Protein AF-A0A949HTR4-F1 (afdb_monomer_lite)

Secondary structure (DSSP, 8-state):
--------------------------PPPEEEETTEEEEEEEETTEEEEEEEE--TT-SS----HHHHHHTTPPEEEEEEEE-SS-EEEEEEES----BBTTB-

Sequence (104 aa):
MSRPLSVVVVFFAALFRLQAAPGVPAGFAFQYREGLLWIKVSTPQSARPLNFLLDSGAEVSVIALATAERLGLALHEPVSVKSVESSMTGFRTQGLRATANGVA

Foldseek 3Di:
DDDDDDDPPPPPPDPPPPPDDPPDPDDFDWDDDPNWTWAWKDFPLDPGTDIATPDPPDPDDDDDPVVCVSSVWDFADWDWDDDPPDIDTDTDTPDTDIDGVNHD

Radius of gyration: 27.56 Å; chains: 1; bounding box: 54×88×49 Å

Structure (mmCIF, N/CA/C/O backbone):
data_AF-A0A949HTR4-F1
#
_entry.id   AF-A0A949HTR4-F1
#
loop_
_atom_site.group_PDB
_atom_site.id
_atom_site.type_symbol
_atom_site.label_atom_id
_atom_site.label_alt_id
_atom_site.label_comp_id
_atom_site.label_asym_id
_atom_site.label_entity_id
_atom_site.label_seq_id
_atom_site.pdbx_PDB_ins_code
_atom_site.Cartn_x
_atom_site.Cartn_y
_atom_site.Cartn_z
_atom_site.occupancy
_atom_site.B_iso_or_equiv
_atom_site.auth_seq_id
_atom_site.auth_comp_id
_atom_site.auth_asym_id
_atom_site.auth_atom_id
_atom_site.pdbx_PDB_model_num
ATOM 1 N N . MET A 1 1 ? 38.564 -67.851 -34.403 1.00 49.94 1 MET A N 1
ATOM 2 C CA . MET A 1 1 ? 38.334 -67.855 -32.944 1.00 49.94 1 MET A CA 1
ATOM 3 C C . MET A 1 1 ? 39.478 -67.088 -32.305 1.00 49.94 1 MET A C 1
ATOM 5 O O . MET A 1 1 ? 40.574 -67.614 -32.214 1.00 49.94 1 MET A O 1
ATOM 9 N N . SER A 1 2 ? 39.251 -65.819 -31.975 1.00 40.50 2 SER A N 1
ATOM 10 C CA . SER A 1 2 ? 40.251 -64.934 -31.367 1.00 40.50 2 SER A CA 1
ATOM 11 C C . SER A 1 2 ? 39.510 -63.775 -30.699 1.00 40.50 2 SER A C 1
ATOM 13 O O . SER A 1 2 ? 38.901 -62.950 -31.374 1.00 40.50 2 SER A O 1
ATOM 15 N N . ARG A 1 3 ? 39.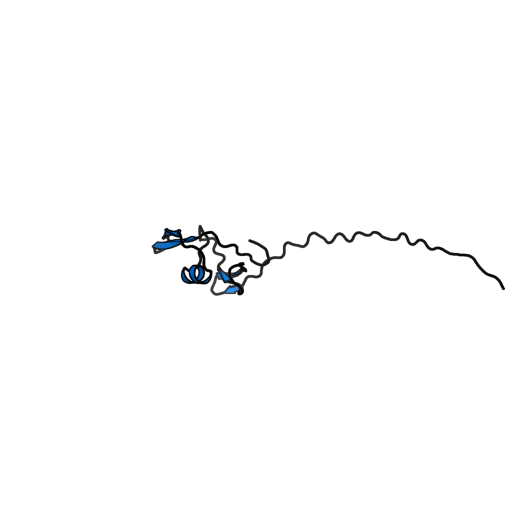493 -63.761 -29.362 1.00 52.59 3 ARG A N 1
ATOM 16 C CA . ARG A 1 3 ? 38.982 -62.642 -28.555 1.00 52.59 3 ARG A CA 1
ATOM 17 C C . ARG A 1 3 ? 40.117 -61.631 -28.363 1.00 52.59 3 ARG A C 1
ATOM 19 O O . ARG A 1 3 ? 41.204 -62.059 -27.984 1.00 52.59 3 ARG A O 1
ATOM 26 N N . PRO A 1 4 ? 39.857 -60.327 -28.495 1.00 50.00 4 PRO A N 1
ATOM 27 C CA . PRO A 1 4 ? 40.550 -59.311 -27.712 1.00 50.00 4 PRO A CA 1
ATOM 28 C C . PRO A 1 4 ? 39.537 -58.700 -26.728 1.00 50.00 4 PRO A C 1
ATOM 30 O O . PRO A 1 4 ? 38.450 -58.283 -27.109 1.00 50.00 4 PRO A O 1
ATOM 33 N N . LEU A 1 5 ? 39.706 -58.953 -25.433 1.00 47.88 5 LEU A N 1
ATOM 34 C CA . LEU A 1 5 ? 40.432 -58.098 -24.489 1.00 47.88 5 LEU A CA 1
ATOM 35 C C . LEU A 1 5 ? 39.664 -56.798 -24.197 1.00 47.88 5 LEU A C 1
ATOM 37 O O . LEU A 1 5 ? 39.497 -55.937 -25.054 1.00 47.88 5 LEU A O 1
ATOM 41 N N . SER A 1 6 ? 39.181 -56.715 -22.958 1.00 43.56 6 SER A N 1
ATOM 42 C CA . SER A 1 6 ? 38.447 -55.606 -22.360 1.00 43.56 6 SER A CA 1
ATOM 43 C C . SER A 1 6 ? 39.093 -54.245 -22.611 1.00 43.56 6 SER A C 1
ATOM 45 O O . SER A 1 6 ? 40.277 -54.063 -22.344 1.00 43.56 6 SER A 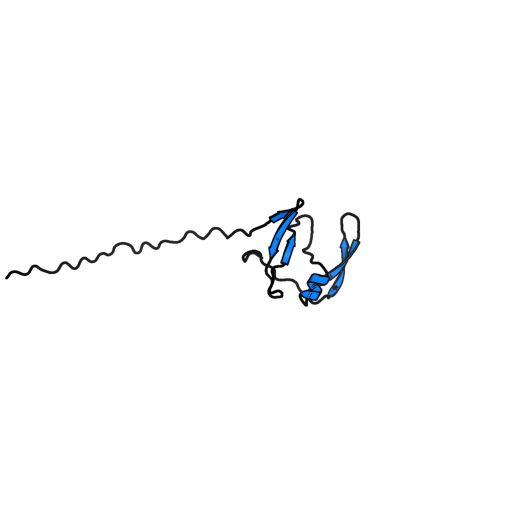O 1
ATOM 47 N N . VAL A 1 7 ? 38.274 -53.258 -22.971 1.00 46.97 7 VAL A N 1
ATOM 48 C CA . VAL A 1 7 ? 38.595 -51.845 -22.756 1.00 46.97 7 VAL A CA 1
ATOM 49 C C . VAL A 1 7 ? 37.516 -51.288 -21.837 1.00 46.97 7 VAL A C 1
ATOM 51 O O . VAL A 1 7 ? 36.423 -50.935 -22.271 1.00 46.97 7 VAL A O 1
ATOM 54 N N . VAL A 1 8 ? 37.802 -51.260 -20.536 1.00 52.28 8 VAL A N 1
ATOM 55 C CA . VAL A 1 8 ? 37.017 -50.464 -19.589 1.00 52.28 8 VAL A CA 1
ATOM 56 C C . VAL A 1 8 ? 37.465 -49.020 -19.792 1.00 52.28 8 VAL A C 1
ATOM 58 O O . VAL A 1 8 ? 38.468 -48.586 -19.231 1.00 52.28 8 VAL A O 1
ATOM 61 N N . VAL A 1 9 ? 36.760 -48.285 -20.651 1.00 53.38 9 VAL A N 1
ATOM 62 C CA . VAL A 1 9 ? 36.938 -46.834 -20.764 1.00 53.38 9 VAL A CA 1
ATOM 63 C C . VAL A 1 9 ? 36.281 -46.209 -19.538 1.00 53.38 9 VAL A C 1
ATOM 65 O O . VAL A 1 9 ? 35.074 -45.980 -19.505 1.00 53.38 9 VAL A O 1
ATOM 68 N N . VAL A 1 10 ? 37.073 -45.962 -18.496 1.00 58.53 10 VAL A N 1
ATOM 69 C CA . VAL A 1 10 ? 36.655 -45.124 -17.371 1.00 58.53 10 VAL A CA 1
ATOM 70 C C . VAL A 1 10 ? 36.682 -43.675 -17.852 1.00 58.53 10 VAL A C 1
ATOM 72 O O . VAL A 1 10 ? 37.709 -43.001 -17.810 1.00 58.53 10 VAL A O 1
ATOM 75 N N . PHE A 1 11 ? 35.546 -43.196 -18.351 1.00 49.72 11 PHE A N 1
ATOM 76 C CA . PHE A 1 11 ? 35.375 -41.798 -18.732 1.00 49.72 11 PHE A CA 1
ATOM 77 C C . PHE A 1 11 ? 35.070 -40.974 -17.469 1.00 49.72 11 PHE A C 1
ATOM 79 O O . PHE A 1 11 ? 33.926 -40.645 -17.177 1.00 49.72 11 PHE A O 1
ATOM 86 N N . PHE A 1 12 ? 36.108 -40.649 -16.690 1.00 56.22 12 PHE A N 1
ATOM 87 C CA . PHE A 1 12 ? 36.057 -39.677 -15.582 1.00 56.22 12 PHE A CA 1
ATOM 88 C C . PHE A 1 12 ? 35.995 -38.231 -16.120 1.00 56.22 12 PHE A C 1
ATOM 90 O O . PHE A 1 12 ? 36.696 -37.334 -15.655 1.00 56.22 12 PHE A O 1
ATOM 97 N N . ALA A 1 13 ? 35.184 -37.987 -17.149 1.00 53.62 13 ALA A N 1
ATOM 98 C CA . ALA A 1 13 ? 35.008 -36.650 -17.682 1.00 53.62 13 ALA A CA 1
ATOM 99 C C . ALA A 1 13 ? 33.871 -35.960 -16.931 1.00 53.62 13 ALA A C 1
ATOM 101 O O . ALA A 1 13 ? 32.702 -36.309 -17.070 1.00 53.62 13 ALA A O 1
ATOM 102 N N . ALA A 1 14 ? 34.254 -34.923 -16.194 1.00 52.25 14 ALA A N 1
ATOM 103 C CA . ALA A 1 14 ? 33.405 -33.782 -15.912 1.00 52.25 14 ALA A CA 1
ATOM 104 C C . ALA A 1 14 ? 32.223 -34.010 -14.958 1.00 52.25 14 ALA A C 1
ATOM 106 O O . ALA A 1 14 ? 31.055 -33.842 -15.301 1.00 52.25 14 ALA A O 1
ATOM 107 N N . LEU A 1 15 ? 32.562 -34.094 -13.672 1.00 55.16 15 LEU A N 1
ATOM 108 C CA . LEU A 1 15 ? 31.848 -33.350 -12.627 1.00 55.16 15 LEU A CA 1
ATOM 109 C C . LEU A 1 15 ? 31.969 -31.823 -12.865 1.00 55.16 15 LEU A C 1
ATOM 111 O O . LEU A 1 15 ? 32.344 -31.075 -11.962 1.00 55.16 15 LEU A O 1
ATOM 115 N N . PHE A 1 16 ? 31.668 -31.333 -14.076 1.00 57.56 16 PHE A N 1
ATOM 116 C CA . PHE A 1 16 ? 31.414 -29.914 -14.294 1.00 57.56 16 PHE A CA 1
ATOM 117 C C . PHE A 1 16 ? 30.098 -29.614 -13.586 1.00 57.56 16 PHE A C 1
ATOM 119 O O . PHE A 1 16 ? 29.008 -29.750 -14.138 1.00 57.56 16 PHE A O 1
ATOM 126 N N . ARG A 1 17 ? 30.214 -29.243 -12.310 1.00 59.62 17 ARG A N 1
ATOM 127 C CA . ARG A 1 17 ? 29.203 -28.471 -11.601 1.00 59.62 17 ARG A CA 1
ATOM 128 C C . ARG A 1 17 ? 28.958 -27.234 -12.456 1.00 59.62 17 ARG A C 1
ATOM 130 O O . ARG A 1 17 ? 29.705 -26.264 -12.378 1.00 59.62 17 ARG A O 1
ATOM 137 N N . LEU A 1 18 ? 27.926 -27.287 -13.289 1.00 59.38 18 LEU A N 1
ATOM 138 C CA . LEU A 1 18 ? 27.313 -26.105 -13.859 1.00 59.38 18 LEU A CA 1
ATOM 139 C C . LEU A 1 18 ? 26.735 -25.339 -12.662 1.00 59.38 18 LEU A C 1
ATOM 141 O O . LEU A 1 18 ? 25.604 -25.578 -12.245 1.00 59.38 18 LEU A O 1
ATOM 145 N N . GLN A 1 19 ? 27.554 -24.512 -12.007 1.00 63.47 19 GLN A N 1
ATOM 146 C CA . GLN A 1 19 ? 27.031 -23.529 -11.073 1.00 63.47 19 GLN A CA 1
ATOM 147 C C . GLN A 1 19 ? 26.198 -22.578 -11.922 1.00 63.47 19 GLN A C 1
ATOM 149 O O . GLN A 1 19 ? 26.739 -21.762 -12.666 1.00 63.47 19 GLN A O 1
ATOM 154 N N . ALA A 1 20 ? 24.876 -22.736 -11.851 1.00 62.91 20 ALA A N 1
ATOM 155 C CA . ALA A 1 20 ? 23.964 -21.711 -12.314 1.00 62.91 20 ALA A CA 1
ATOM 156 C C . ALA A 1 20 ? 24.407 -20.404 -11.651 1.00 62.91 20 ALA A C 1
ATOM 158 O O . ALA A 1 20 ? 24.552 -20.355 -10.424 1.00 62.91 20 ALA A O 1
ATOM 159 N N . ALA A 1 21 ? 24.685 -19.379 -12.460 1.00 67.06 21 ALA A N 1
ATOM 160 C CA . ALA A 1 21 ? 24.905 -18.041 -11.935 1.00 67.06 21 ALA A CA 1
ATOM 161 C C . ALA A 1 21 ? 23.753 -17.723 -10.965 1.00 67.06 21 ALA A C 1
ATOM 163 O O . ALA A 1 21 ? 22.619 -18.122 -11.264 1.00 67.06 21 ALA A O 1
ATOM 164 N N . PRO A 1 22 ? 24.009 -17.072 -9.812 1.00 64.94 22 PRO A N 1
ATOM 165 C CA . PRO A 1 22 ? 22.926 -16.621 -8.952 1.00 64.94 22 PRO A CA 1
ATOM 166 C C . PRO A 1 22 ? 21.951 -15.860 -9.844 1.00 64.94 22 PRO A C 1
ATOM 168 O O . PRO A 1 22 ? 22.339 -14.894 -10.505 1.00 64.94 22 PRO A O 1
ATOM 171 N N . GLY A 1 23 ? 20.736 -16.401 -9.974 1.00 67.06 23 GLY A N 1
ATOM 172 C CA . GLY A 1 23 ? 19.743 -15.849 -10.879 1.00 67.06 23 GLY A CA 1
ATOM 173 C C . GLY A 1 23 ? 19.591 -14.374 -10.552 1.00 67.06 23 GLY A C 1
ATOM 174 O O . GLY A 1 23 ? 19.489 -14.022 -9.375 1.00 67.06 23 GLY A O 1
ATOM 175 N N . VAL A 1 24 ? 19.635 -13.516 -11.575 1.00 67.69 24 VAL A N 1
ATOM 176 C CA . VAL A 1 24 ? 19.304 -12.096 -11.419 1.00 67.69 24 VAL A CA 1
ATOM 177 C C . VAL A 1 24 ? 18.020 -12.039 -10.588 1.00 67.69 24 VAL A C 1
ATOM 179 O O . VAL A 1 24 ? 17.072 -12.738 -10.966 1.00 67.69 24 VAL A O 1
ATOM 182 N N . PRO A 1 25 ? 17.981 -11.299 -9.458 1.00 66.94 25 PRO A N 1
ATOM 183 C CA . PRO A 1 25 ? 16.767 -11.181 -8.668 1.00 66.94 25 PRO A CA 1
ATOM 184 C C . PRO A 1 25 ? 15.644 -10.813 -9.624 1.00 66.94 25 PRO A C 1
ATOM 186 O O . PRO A 1 25 ? 15.752 -9.819 -10.345 1.00 66.94 25 PRO A O 1
ATOM 189 N N . ALA A 1 26 ? 14.637 -11.679 -9.726 1.00 70.62 26 ALA A N 1
ATOM 190 C CA . ALA A 1 26 ? 13.597 -11.497 -10.716 1.00 70.62 26 ALA A CA 1
ATOM 191 C C . ALA A 1 26 ? 12.926 -10.149 -10.437 1.00 70.62 26 ALA A C 1
ATOM 193 O O . ALA A 1 26 ? 12.311 -9.963 -9.387 1.00 70.62 26 ALA A O 1
ATOM 194 N N . GLY A 1 27 ? 13.077 -9.195 -11.359 1.00 82.50 27 GLY A N 1
ATOM 195 C CA . GLY A 1 27 ? 12.344 -7.938 -11.287 1.00 82.50 27 GLY A CA 1
ATOM 196 C C . GLY A 1 27 ? 10.841 -8.216 -11.227 1.00 82.50 27 GLY A C 1
ATOM 197 O O . GLY A 1 27 ? 10.366 -9.270 -11.661 1.00 82.50 27 GLY A O 1
ATOM 198 N N . PHE A 1 28 ? 10.073 -7.285 -10.678 1.00 88.88 28 PHE A N 1
ATOM 199 C CA . PHE A 1 28 ? 8.619 -7.358 -10.740 1.00 88.88 28 PHE A CA 1
ATOM 200 C C . PHE A 1 28 ? 8.102 -6.529 -11.915 1.00 88.88 28 PHE A C 1
ATOM 202 O O . PHE A 1 28 ? 8.649 -5.481 -12.259 1.00 88.88 28 PHE A O 1
ATOM 209 N N . ALA A 1 29 ? 7.032 -7.010 -12.544 1.00 91.94 29 ALA A N 1
ATOM 210 C CA . ALA A 1 29 ? 6.366 -6.269 -13.601 1.00 91.94 29 ALA A CA 1
ATOM 211 C C . ALA A 1 29 ? 5.603 -5.072 -13.014 1.00 91.94 29 ALA A C 1
ATOM 213 O O . ALA A 1 29 ? 4.919 -5.194 -11.995 1.00 91.94 29 ALA A O 1
ATOM 214 N N . PHE A 1 30 ? 5.671 -3.940 -13.708 1.00 95.06 30 PHE A N 1
ATOM 215 C CA . PHE A 1 30 ? 4.850 -2.766 -13.443 1.00 95.06 30 PHE A CA 1
ATOM 216 C C . PHE A 1 30 ? 4.183 -2.294 -14.734 1.00 95.06 30 PHE A C 1
ATOM 218 O O . PHE A 1 30 ? 4.628 -2.604 -15.839 1.00 95.06 30 PHE A O 1
ATOM 225 N N . GLN A 1 31 ? 3.097 -1.546 -14.591 1.00 97.19 31 GLN A N 1
ATOM 226 C CA . GLN A 1 31 ? 2.399 -0.894 -15.688 1.00 97.19 31 GLN A CA 1
ATOM 227 C C . GLN A 1 31 ? 2.506 0.612 -15.503 1.00 97.19 31 GLN A C 1
ATOM 229 O O . GLN A 1 31 ? 2.162 1.131 -14.444 1.00 97.19 31 GLN A O 1
ATOM 234 N N . TYR A 1 32 ? 2.958 1.312 -16.538 1.00 96.44 32 TYR A N 1
ATOM 235 C CA . TYR A 1 32 ? 2.868 2.764 -16.578 1.00 96.44 32 TYR A CA 1
ATOM 236 C C . TYR A 1 32 ? 1.519 3.166 -17.176 1.00 96.44 32 TYR A C 1
ATOM 238 O O . TYR A 1 32 ? 1.219 2.821 -18.320 1.00 96.44 32 TYR A O 1
ATOM 246 N N . ARG A 1 33 ? 0.689 3.862 -16.398 1.00 95.12 33 ARG A N 1
ATOM 247 C CA . ARG A 1 33 ? -0.641 4.317 -16.819 1.00 95.12 33 ARG A CA 1
ATOM 248 C C . ARG A 1 33 ? -0.948 5.650 -16.161 1.00 95.12 33 ARG A C 1
ATOM 250 O O . ARG A 1 33 ? -0.810 5.766 -14.950 1.00 95.12 33 ARG A O 1
ATOM 257 N N . GLU A 1 34 ? -1.404 6.617 -16.956 1.00 94.00 34 GLU A N 1
ATOM 258 C CA . GLU A 1 34 ? -1.858 7.930 -16.460 1.00 94.00 34 GLU A CA 1
ATOM 259 C C . GLU A 1 34 ? -0.785 8.661 -15.630 1.00 94.00 34 GLU A C 1
ATOM 261 O O . GLU A 1 34 ? -1.085 9.303 -14.633 1.00 94.00 34 GLU A O 1
ATOM 266 N N . GLY A 1 35 ? 0.489 8.543 -16.019 1.00 94.81 35 GLY A N 1
ATOM 267 C CA . GLY A 1 35 ? 1.590 9.178 -15.287 1.00 94.81 35 GLY A CA 1
ATOM 268 C C . GLY A 1 35 ? 2.101 8.389 -14.079 1.00 94.81 35 GLY A C 1
ATOM 269 O O . GLY A 1 35 ? 3.034 8.835 -13.421 1.00 94.81 35 GLY A O 1
ATOM 270 N N . LEU A 1 36 ? 1.524 7.220 -13.799 1.00 96.19 36 LEU A N 1
ATOM 271 C CA . LEU A 1 36 ? 1.707 6.488 -12.552 1.00 96.19 36 LEU A CA 1
ATOM 272 C C . LEU A 1 36 ? 2.258 5.074 -12.776 1.00 96.19 36 LEU A C 1
ATOM 274 O O . LEU A 1 36 ? 1.973 4.433 -13.791 1.00 96.19 36 LEU A O 1
ATOM 278 N N . LEU A 1 37 ? 3.028 4.577 -11.803 1.00 96.62 37 LEU A N 1
ATOM 279 C CA . LEU A 1 37 ? 3.589 3.224 -11.795 1.00 96.62 37 LEU A CA 1
ATOM 280 C C . LEU A 1 37 ? 2.715 2.286 -10.962 1.00 96.62 37 LEU A C 1
ATOM 282 O O . LEU A 1 37 ? 2.687 2.355 -9.736 1.00 96.62 37 LEU A O 1
ATOM 286 N N . TRP A 1 38 ? 2.025 1.375 -11.637 1.00 97.31 38 TRP A N 1
ATOM 287 C CA . TRP A 1 38 ? 1.124 0.410 -11.023 1.00 97.31 38 TRP A CA 1
ATOM 288 C C . TRP A 1 38 ? 1.780 -0.959 -10.925 1.00 97.31 38 TRP A C 1
ATOM 290 O O . TRP A 1 38 ? 2.283 -1.486 -11.918 1.00 97.31 38 TRP A O 1
ATOM 300 N N . ILE A 1 39 ? 1.710 -1.580 -9.753 1.00 96.44 39 ILE A N 1
ATOM 301 C CA . ILE A 1 39 ? 2.190 -2.944 -9.529 1.00 96.44 39 ILE A CA 1
ATOM 302 C C . ILE A 1 39 ? 1.057 -3.848 -9.058 1.00 96.44 39 ILE A C 1
ATOM 304 O O . ILE A 1 39 ? 0.111 -3.422 -8.388 1.00 96.44 39 ILE A O 1
ATOM 308 N N . LYS A 1 40 ? 1.156 -5.127 -9.417 1.00 96.69 40 LYS A N 1
ATOM 309 C CA . LYS A 1 40 ? 0.288 -6.176 -8.883 1.00 96.69 40 LYS A CA 1
ATOM 310 C C . LYS A 1 40 ? 0.960 -6.792 -7.668 1.00 96.69 40 LYS A C 1
ATOM 312 O O . LYS A 1 40 ? 2.049 -7.346 -7.796 1.00 96.69 40 LYS A O 1
ATOM 317 N N . VAL A 1 41 ? 0.288 -6.740 -6.524 1.00 95.94 41 VAL A N 1
ATOM 318 C CA . VAL A 1 41 ? 0.775 -7.368 -5.292 1.00 95.94 41 VAL A CA 1
ATOM 319 C C . VAL A 1 41 ? -0.135 -8.507 -4.863 1.00 95.94 41 VAL A C 1
ATOM 321 O O . VAL A 1 41 ? -1.362 -8.418 -4.946 1.00 95.94 41 VAL A O 1
ATOM 324 N N . SER A 1 42 ? 0.473 -9.592 -4.406 1.00 96.94 42 SER A N 1
ATOM 325 C CA . SER A 1 42 ? -0.223 -10.731 -3.815 1.00 96.94 42 SER A CA 1
ATOM 326 C C . SER A 1 42 ? -0.214 -10.604 -2.302 1.00 96.94 42 SER A C 1
ATOM 328 O O . SER A 1 42 ? 0.770 -10.157 -1.720 1.00 96.94 42 SER A O 1
ATOM 330 N N . THR A 1 43 ? -1.303 -11.011 -1.661 1.00 96.25 43 THR A N 1
ATOM 331 C CA . THR A 1 43 ? -1.427 -11.015 -0.205 1.00 96.25 43 THR A CA 1
ATOM 332 C C . THR A 1 43 ? -2.202 -12.256 0.237 1.00 96.25 43 THR A C 1
ATOM 334 O O . THR A 1 43 ? -3.133 -12.647 -0.470 1.00 96.25 43 THR A O 1
ATOM 337 N N . PRO A 1 44 ? -1.863 -12.894 1.373 1.00 96.00 44 PRO A N 1
ATOM 338 C CA . PRO A 1 44 ? -2.595 -14.066 1.864 1.00 96.00 44 PRO A CA 1
ATOM 339 C C . PRO A 1 44 ? -4.105 -13.839 2.047 1.00 96.00 44 PRO A C 1
ATOM 341 O O . PRO A 1 44 ? -4.890 -14.772 1.922 1.00 96.00 44 PRO A O 1
ATOM 344 N N . GLN A 1 45 ? -4.515 -12.596 2.308 1.00 95.69 45 GLN A N 1
ATOM 345 C CA . GLN A 1 45 ? -5.898 -12.194 2.564 1.00 95.69 45 GLN A CA 1
ATOM 346 C C . GLN A 1 45 ? -6.767 -12.119 1.295 1.00 95.69 45 GLN A C 1
ATOM 348 O O . GLN A 1 45 ? -7.969 -11.882 1.389 1.00 95.69 45 GLN A O 1
ATOM 353 N N . SER A 1 46 ? -6.193 -12.283 0.097 1.00 96.38 46 SER A N 1
ATOM 354 C CA . SER A 1 46 ? -6.937 -12.192 -1.162 1.00 96.38 46 SER A CA 1
ATOM 355 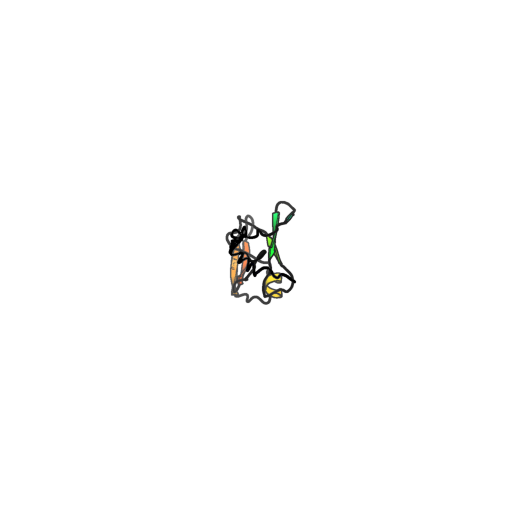C C . SER A 1 46 ? -6.448 -13.196 -2.195 1.00 96.38 46 SER A C 1
ATOM 357 O O . SER A 1 46 ? -5.280 -13.210 -2.571 1.00 96.38 46 SER A O 1
ATOM 359 N N . ALA A 1 47 ? -7.385 -13.957 -2.765 1.00 95.38 47 ALA A N 1
ATOM 360 C CA . ALA A 1 47 ? -7.115 -14.832 -3.905 1.00 95.38 47 ALA A CA 1
ATOM 361 C C . ALA A 1 47 ? -6.798 -14.057 -5.201 1.00 95.38 47 ALA A C 1
ATOM 363 O O . ALA A 1 47 ? -6.252 -14.621 -6.146 1.00 95.38 47 ALA A O 1
ATOM 364 N N . ARG A 1 48 ? -7.164 -12.769 -5.275 1.00 96.50 48 ARG A N 1
ATOM 365 C CA . ARG A 1 48 ? -6.886 -11.902 -6.429 1.00 96.50 48 ARG A CA 1
ATOM 366 C C . ARG A 1 48 ? -5.812 -10.868 -6.076 1.00 96.50 48 ARG A C 1
ATOM 368 O O . ARG A 1 48 ? -5.933 -10.242 -5.020 1.00 96.50 48 ARG A O 1
ATOM 375 N N . PRO A 1 49 ? -4.828 -10.616 -6.957 1.00 96.12 49 PRO A N 1
ATOM 376 C CA . PRO A 1 49 ? -3.843 -9.564 -6.735 1.00 96.12 49 PRO A CA 1
ATOM 377 C C . PRO A 1 49 ? -4.484 -8.183 -6.569 1.00 96.12 49 PRO A C 1
ATOM 379 O O . PRO A 1 49 ? -5.457 -7.845 -7.253 1.00 96.12 49 PRO A O 1
ATOM 382 N N . LEU A 1 50 ? -3.903 -7.371 -5.690 1.00 96.88 50 LEU A N 1
ATOM 383 C CA . LEU A 1 50 ? -4.262 -5.969 -5.502 1.00 96.88 50 LEU A CA 1
ATOM 384 C C . LEU A 1 50 ? -3.443 -5.087 -6.452 1.00 96.88 50 LEU A C 1
ATOM 386 O O . LEU A 1 50 ? -2.341 -5.455 -6.859 1.00 96.88 50 LEU A O 1
ATOM 390 N N . ASN A 1 51 ? -3.989 -3.925 -6.809 1.00 96.25 51 ASN A N 1
ATOM 391 C CA . ASN A 1 51 ? -3.255 -2.893 -7.540 1.00 96.25 51 ASN A CA 1
ATOM 392 C C . ASN A 1 51 ? -2.673 -1.913 -6.535 1.00 96.25 51 ASN A C 1
ATOM 394 O O . ASN A 1 51 ? -3.435 -1.312 -5.779 1.00 96.25 51 ASN A O 1
ATOM 398 N N . PHE A 1 52 ? -1.356 -1.768 -6.528 1.00 96.19 52 PHE A N 1
ATOM 399 C CA . PHE A 1 52 ? -0.660 -0.786 -5.710 1.00 96.19 52 PHE A CA 1
ATOM 400 C C . PHE A 1 52 ? -0.049 0.271 -6.619 1.00 96.19 52 PHE A C 1
ATOM 402 O O . PHE A 1 52 ? 0.411 -0.038 -7.721 1.00 96.19 52 PHE A O 1
ATOM 409 N N . LEU A 1 53 ? -0.065 1.509 -6.141 1.00 96.06 53 LEU A N 1
ATOM 410 C CA . LEU A 1 53 ? 0.669 2.607 -6.740 1.00 96.06 53 LEU A CA 1
ATOM 411 C C . LEU A 1 53 ? 2.050 2.670 -6.087 1.00 96.06 53 LEU A C 1
ATOM 413 O O . LEU A 1 53 ? 2.143 2.656 -4.860 1.00 96.06 53 LEU A O 1
ATOM 417 N N . LEU A 1 54 ? 3.106 2.742 -6.893 1.00 94.75 54 LEU A N 1
ATOM 418 C CA . LEU A 1 54 ? 4.434 3.050 -6.383 1.00 94.75 54 LEU A CA 1
ATOM 419 C C . LEU A 1 54 ? 4.563 4.570 -6.254 1.00 94.75 54 LEU A C 1
ATOM 421 O O . LEU A 1 54 ? 4.725 5.267 -7.254 1.00 94.75 54 LEU A O 1
ATOM 425 N N . ASP A 1 55 ? 4.456 5.061 -5.023 1.00 93.56 55 ASP A N 1
ATOM 426 C CA . ASP A 1 55 ? 4.434 6.486 -4.701 1.00 93.56 55 ASP A CA 1
ATOM 427 C C . ASP A 1 55 ? 5.544 6.825 -3.700 1.00 93.56 55 ASP A C 1
ATOM 429 O O . ASP A 1 55 ? 5.439 6.537 -2.510 1.00 93.56 55 ASP A O 1
ATOM 433 N N . SER A 1 56 ? 6.627 7.432 -4.189 1.00 92.75 56 SER A N 1
ATOM 434 C CA . SER A 1 56 ? 7.726 7.906 -3.340 1.00 92.75 56 SER A CA 1
ATOM 435 C C . SER A 1 56 ? 7.395 9.194 -2.579 1.00 92.75 56 SER A C 1
ATOM 437 O O . SER A 1 56 ? 8.185 9.613 -1.738 1.00 92.75 56 SER A O 1
ATOM 439 N N . GLY A 1 57 ? 6.283 9.862 -2.906 1.00 92.19 57 GLY A N 1
ATOM 440 C CA . GLY A 1 57 ? 5.806 11.057 -2.212 1.00 92.19 57 GLY A CA 1
ATOM 441 C C . GLY A 1 57 ? 5.006 10.746 -0.946 1.00 92.19 57 GLY A C 1
ATOM 442 O O . GLY A 1 57 ? 4.768 11.646 -0.142 1.00 92.19 57 GLY A O 1
ATOM 443 N N . ALA A 1 58 ? 4.609 9.488 -0.746 1.00 91.75 58 ALA A N 1
ATOM 444 C CA . ALA A 1 58 ? 3.917 9.043 0.452 1.00 91.75 58 ALA A CA 1
ATOM 445 C C . ALA A 1 58 ? 4.915 8.604 1.536 1.00 91.75 58 ALA A C 1
ATOM 447 O O . ALA A 1 58 ? 5.762 7.743 1.312 1.00 91.75 58 ALA A O 1
ATOM 448 N N . GLU A 1 59 ? 4.778 9.154 2.745 1.00 92.12 59 GLU A N 1
ATOM 449 C CA . GLU A 1 59 ? 5.597 8.753 3.903 1.00 92.12 59 GLU A CA 1
ATOM 450 C C . GLU A 1 59 ? 5.268 7.329 4.383 1.00 92.12 59 GLU A C 1
ATOM 452 O O . GLU A 1 59 ? 6.115 6.622 4.927 1.00 92.12 59 GLU A O 1
ATOM 457 N N . VAL A 1 60 ? 4.026 6.892 4.168 1.00 90.06 60 VAL A N 1
ATOM 458 C CA . VAL A 1 60 ? 3.521 5.583 4.582 1.00 90.06 60 VAL A CA 1
ATOM 459 C C . VAL A 1 60 ? 2.719 4.936 3.461 1.00 90.06 60 VAL A C 1
ATOM 461 O O . VAL A 1 60 ? 2.082 5.610 2.654 1.00 90.06 60 VAL A O 1
ATOM 464 N N . SER A 1 61 ? 2.695 3.604 3.440 1.00 92.31 61 SER A N 1
ATOM 465 C CA . SER A 1 61 ? 1.790 2.866 2.559 1.00 92.31 61 SER A CA 1
ATOM 466 C C . SER A 1 61 ? 0.353 2.960 3.064 1.00 92.31 61 SER A C 1
ATOM 468 O O . SER A 1 61 ? 0.072 2.684 4.231 1.00 92.31 61 SER A O 1
ATOM 470 N N . VAL A 1 62 ? -0.566 3.297 2.165 1.00 93.69 62 VAL A N 1
ATOM 471 C CA . VAL A 1 62 ? -2.000 3.404 2.446 1.00 93.69 62 VAL A CA 1
ATOM 472 C C . VAL A 1 62 ? -2.797 2.517 1.501 1.00 93.69 62 VAL A C 1
ATOM 474 O O . VAL A 1 62 ? -2.441 2.323 0.341 1.00 93.69 62 VAL A O 1
ATOM 477 N N . ILE A 1 63 ? -3.908 1.988 2.000 1.00 95.25 63 ILE A N 1
ATOM 478 C CA . ILE A 1 63 ? -4.906 1.278 1.200 1.00 95.25 63 ILE A CA 1
ATOM 479 C C . ILE A 1 63 ? -6.273 1.908 1.439 1.00 95.25 63 ILE A C 1
ATOM 481 O O . ILE A 1 63 ? -6.530 2.480 2.497 1.00 95.25 63 ILE A O 1
ATOM 485 N N . ALA A 1 64 ? -7.169 1.784 0.462 1.00 95.12 64 ALA A N 1
ATOM 486 C CA . ALA A 1 64 ? -8.538 2.253 0.620 1.00 95.12 64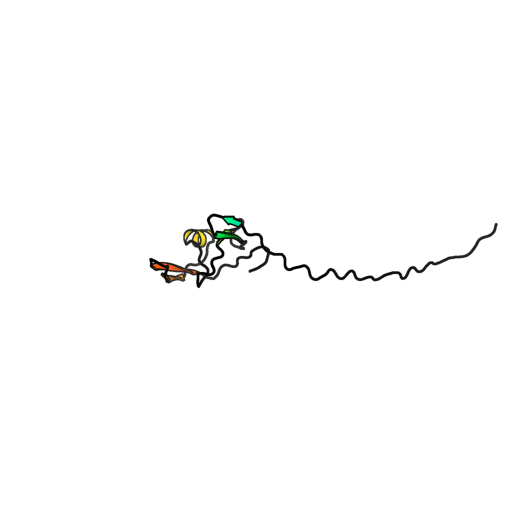 ALA A CA 1
ATOM 487 C C . ALA A 1 64 ? -9.237 1.518 1.777 1.00 95.12 64 ALA A C 1
ATOM 489 O O . ALA A 1 64 ? -9.114 0.295 1.891 1.00 95.12 64 ALA A O 1
ATOM 490 N N . LEU A 1 65 ? -10.032 2.240 2.573 1.00 95.62 65 LEU A N 1
ATOM 491 C CA . LEU A 1 65 ? -10.770 1.681 3.713 1.00 95.62 65 LEU A CA 1
ATOM 492 C C . LEU A 1 65 ? -11.627 0.471 3.308 1.00 95.62 65 LEU A C 1
ATOM 494 O O . LEU A 1 65 ? -11.480 -0.605 3.876 1.00 95.62 65 LEU A O 1
ATOM 498 N N . ALA A 1 66 ? -12.397 0.596 2.224 1.00 96.38 66 ALA A N 1
ATOM 499 C CA . ALA A 1 66 ? -13.195 -0.504 1.679 1.00 96.38 66 ALA A CA 1
ATOM 500 C C . ALA A 1 66 ? -12.347 -1.728 1.269 1.00 96.38 66 ALA A C 1
ATOM 502 O O . ALA A 1 66 ? -12.815 -2.865 1.294 1.00 96.38 66 ALA A O 1
ATOM 503 N N . THR A 1 67 ? -11.080 -1.524 0.881 1.00 96.69 67 THR A N 1
ATOM 504 C CA . THR A 1 67 ? -10.160 -2.642 0.628 1.00 96.69 67 THR A CA 1
ATOM 505 C C . THR A 1 67 ? -9.715 -3.289 1.932 1.00 96.69 67 THR A C 1
ATOM 507 O O . THR A 1 67 ? -9.709 -4.513 1.992 1.00 96.69 67 THR A O 1
ATOM 510 N N . ALA A 1 68 ? -9.391 -2.510 2.966 1.00 96.06 68 ALA A N 1
ATOM 511 C CA . ALA A 1 68 ? -9.038 -3.044 4.281 1.00 96.06 68 ALA A CA 1
ATOM 512 C C . ALA A 1 68 ? -10.184 -3.879 4.883 1.00 96.06 68 ALA A C 1
ATOM 514 O O . ALA A 1 68 ? -9.951 -5.005 5.320 1.00 96.06 68 ALA A O 1
ATOM 515 N N . GLU A 1 69 ? -11.419 -3.378 4.802 1.00 95.56 69 GLU A N 1
ATOM 516 C CA . GLU A 1 69 ? -12.634 -4.075 5.246 1.00 95.56 69 GLU A CA 1
ATOM 517 C C . GLU A 1 69 ? -12.857 -5.378 4.473 1.00 95.56 69 GLU A C 1
ATOM 519 O O . GLU A 1 69 ? -13.041 -6.438 5.068 1.00 95.56 69 GLU A O 1
ATOM 524 N N . ARG A 1 70 ? -12.759 -5.336 3.137 1.00 96.44 70 ARG A N 1
ATOM 525 C CA . ARG A 1 70 ? -12.892 -6.528 2.284 1.00 96.44 70 ARG A CA 1
ATOM 526 C C . ARG A 1 70 ? -11.828 -7.590 2.576 1.00 96.44 70 ARG A C 1
ATOM 528 O O . ARG A 1 70 ? -12.094 -8.774 2.399 1.00 96.44 70 ARG A O 1
ATOM 535 N N . LEU A 1 71 ? -10.628 -7.172 2.974 1.00 96.25 71 LEU A N 1
ATOM 536 C CA . LEU A 1 71 ? -9.531 -8.065 3.361 1.00 96.25 71 LEU A CA 1
ATOM 537 C C . LEU A 1 71 ? -9.641 -8.551 4.817 1.00 96.25 71 LEU A C 1
ATOM 539 O O . LEU A 1 71 ? -8.793 -9.329 5.251 1.00 96.25 71 LEU A O 1
ATOM 543 N N . GLY A 1 72 ? -10.643 -8.091 5.576 1.00 95.69 72 GLY A N 1
ATOM 544 C CA . GLY A 1 72 ? -10.823 -8.440 6.984 1.00 95.69 72 GLY A CA 1
ATOM 545 C C . GLY A 1 72 ? -9.693 -7.935 7.884 1.00 95.69 72 GLY A C 1
ATOM 546 O O . GLY A 1 72 ? -9.361 -8.584 8.875 1.00 95.69 72 GLY A O 1
ATOM 547 N N . LEU A 1 73 ? -9.050 -6.816 7.529 1.00 95.50 73 LEU A N 1
ATOM 548 C CA . LEU A 1 73 ? -7.997 -6.237 8.360 1.00 95.50 73 LEU A CA 1
ATOM 549 C C . LEU A 1 73 ? -8.609 -5.536 9.572 1.00 95.50 73 LEU A C 1
ATOM 551 O O . LEU A 1 73 ? -9.557 -4.764 9.438 1.00 95.50 73 LEU A O 1
ATOM 555 N N . ALA A 1 74 ? -8.022 -5.765 10.747 1.00 95.25 74 ALA A N 1
ATOM 556 C CA . ALA A 1 74 ? -8.383 -5.015 11.940 1.00 95.25 74 ALA A CA 1
ATOM 557 C C . ALA A 1 74 ? -8.078 -3.523 11.737 1.00 95.25 74 ALA A C 1
ATOM 559 O O . ALA A 1 74 ? -6.966 -3.156 11.340 1.00 95.25 74 ALA A O 1
ATOM 560 N N . LEU A 1 75 ? -9.079 -2.687 12.010 1.00 95.69 75 LEU A N 1
ATOM 561 C CA . LEU A 1 75 ? -8.963 -1.235 12.054 1.00 95.69 75 LEU A CA 1
ATOM 562 C C . LEU A 1 75 ? -8.803 -0.820 13.517 1.00 95.69 75 LEU A C 1
ATOM 564 O O . LEU A 1 75 ? -9.607 -1.212 14.363 1.00 95.69 75 LEU A O 1
ATOM 568 N N . HIS A 1 76 ? -7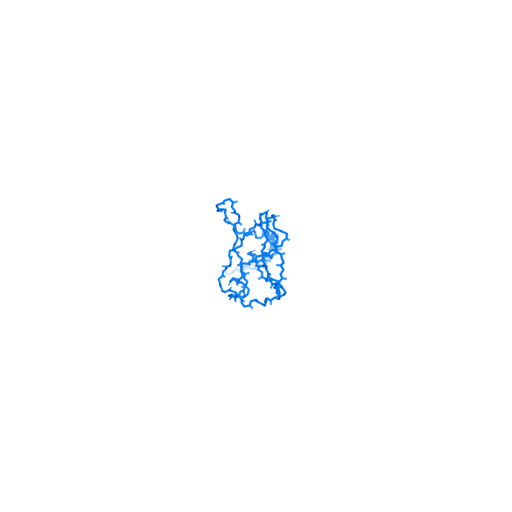.754 -0.061 13.810 1.00 95.12 76 HIS A N 1
ATOM 569 C CA . HIS A 1 76 ? -7.435 0.395 15.158 1.00 95.12 76 HIS A CA 1
ATOM 570 C C . HIS A 1 76 ? -7.729 1.890 15.305 1.00 95.12 76 HIS A C 1
ATOM 572 O O . HIS A 1 76 ? -8.758 2.375 14.835 1.00 95.12 76 HIS A O 1
ATOM 578 N N . GLU A 1 77 ? -6.854 2.626 15.986 1.00 95.06 77 GLU A N 1
ATOM 579 C CA . GLU A 1 77 ? -7.041 4.041 16.244 1.00 95.06 77 GLU A CA 1
ATOM 580 C C . GLU A 1 77 ? -7.163 4.858 14.945 1.00 95.06 77 GLU A C 1
ATOM 582 O O . GLU A 1 77 ? -6.433 4.609 13.971 1.00 95.06 77 GLU A O 1
ATOM 587 N N . PRO A 1 78 ? -8.078 5.847 14.914 1.00 96.12 78 PRO A N 1
ATOM 588 C CA . PRO A 1 78 ? -8.127 6.808 13.830 1.00 96.12 78 PRO A CA 1
ATOM 589 C C . PRO A 1 78 ? -6.851 7.653 13.832 1.00 96.12 78 PRO A C 1
ATOM 591 O O . PRO A 1 78 ? -6.356 8.074 14.879 1.00 96.12 78 PRO A O 1
ATOM 594 N N . VAL A 1 79 ? -6.340 7.936 12.641 1.00 94.62 79 VAL A N 1
ATOM 595 C CA . VAL A 1 79 ? -5.151 8.758 12.417 1.00 94.62 79 VAL A CA 1
ATOM 596 C C . VAL A 1 79 ? -5.481 9.876 11.437 1.00 94.62 79 VAL A C 1
ATOM 598 O O . VAL A 1 79 ? -6.182 9.660 10.450 1.00 94.62 79 VAL A O 1
ATOM 601 N N . SER A 1 80 ? -4.989 11.085 11.701 1.00 94.12 80 SER A N 1
ATOM 602 C CA . SER A 1 80 ? -5.089 12.180 10.734 1.00 94.12 80 SER A CA 1
ATOM 603 C C . SER A 1 80 ? -4.021 11.992 9.661 1.00 94.12 80 SER A C 1
ATOM 605 O O . SER A 1 80 ? -2.833 11.924 9.971 1.00 94.12 80 SER A O 1
ATOM 607 N N . VAL A 1 81 ? -4.443 11.885 8.406 1.00 91.38 81 VAL A N 1
ATOM 608 C CA . VAL A 1 81 ? -3.575 11.746 7.236 1.00 91.38 81 VAL A CA 1
ATOM 609 C C . VAL A 1 81 ? -3.632 13.047 6.455 1.00 91.38 81 VAL A C 1
ATOM 611 O O . VAL A 1 81 ? -4.702 13.475 6.021 1.00 91.38 81 VAL A O 1
ATOM 614 N N . LYS A 1 82 ? -2.474 13.678 6.267 1.00 92.25 82 LYS A N 1
ATOM 615 C CA . LYS A 1 82 ? -2.355 14.938 5.537 1.00 92.25 82 LYS A CA 1
ATOM 616 C C . LYS A 1 82 ? -1.990 14.669 4.078 1.00 92.25 82 LYS A C 1
ATOM 618 O O . LYS A 1 82 ? -1.029 13.966 3.792 1.00 92.25 82 LYS A O 1
ATOM 623 N N . SER A 1 83 ? -2.767 15.240 3.169 1.00 86.75 83 SER A N 1
ATOM 624 C CA . SER A 1 83 ? -2.466 15.341 1.742 1.00 86.75 83 SER A CA 1
ATOM 625 C C . SER A 1 83 ? -1.957 16.754 1.427 1.00 86.75 83 SER A C 1
ATOM 627 O O . SER A 1 83 ? -1.896 17.611 2.310 1.00 86.75 83 SER A O 1
ATOM 629 N N . VAL A 1 84 ? -1.605 17.012 0.169 1.00 88.56 84 VAL A N 1
ATOM 630 C CA . VAL A 1 84 ? -1.111 18.321 -0.289 1.00 88.56 84 VAL A CA 1
ATOM 631 C C . VAL A 1 84 ? -2.120 19.433 0.021 1.00 88.56 84 VAL A C 1
ATOM 633 O O . VAL A 1 84 ? -1.736 20.484 0.524 1.00 88.56 84 VAL A O 1
ATOM 636 N N . GLU A 1 85 ? -3.411 19.179 -0.206 1.00 93.38 85 GLU A N 1
ATOM 637 C CA . GLU A 1 85 ? -4.464 20.203 -0.098 1.00 93.38 85 GLU A CA 1
ATOM 638 C C . GLU A 1 85 ? -5.524 19.903 0.970 1.00 93.38 85 GLU A C 1
ATOM 640 O O . GLU A 1 85 ? -6.461 20.675 1.157 1.00 93.38 85 GLU A O 1
ATOM 645 N N . SER A 1 86 ? -5.421 18.775 1.675 1.00 93.19 86 SER A N 1
ATOM 646 C CA . SER A 1 86 ? -6.476 18.340 2.594 1.00 93.19 86 SER A CA 1
ATOM 647 C C . SER A 1 86 ? -5.946 17.486 3.739 1.00 93.19 86 SER A C 1
ATOM 649 O O . SER A 1 86 ? -4.790 17.070 3.757 1.00 93.19 86 SER A O 1
ATOM 651 N N . SER A 1 87 ? -6.799 17.226 4.721 1.00 92.62 87 SER A N 1
ATOM 652 C CA . SER A 1 87 ? -6.572 16.230 5.764 1.00 92.62 87 SER A CA 1
ATOM 653 C C . SER A 1 87 ? -7.772 15.296 5.825 1.00 92.62 87 SER A C 1
ATOM 655 O O . SER A 1 87 ? -8.914 15.733 5.708 1.00 92.62 87 SER A O 1
ATOM 657 N N . MET A 1 88 ? -7.507 14.008 5.999 1.00 94.06 88 MET A N 1
ATOM 658 C CA . MET A 1 88 ? -8.521 12.962 6.080 1.00 94.06 88 MET A CA 1
ATOM 659 C C . MET A 1 88 ? -8.280 12.078 7.299 1.00 94.06 88 MET A C 1
ATOM 661 O O . MET A 1 88 ? -7.167 12.001 7.815 1.00 94.06 88 MET A O 1
ATOM 665 N N . THR A 1 89 ? -9.315 11.375 7.746 1.00 95.31 89 THR A N 1
ATOM 666 C CA . THR A 1 89 ? -9.177 10.352 8.785 1.00 95.31 89 THR A CA 1
ATOM 667 C C . THR A 1 89 ? -8.885 9.002 8.139 1.00 95.31 89 THR A C 1
ATOM 669 O O . THR A 1 89 ? -9.693 8.488 7.368 1.00 95.31 89 THR A O 1
ATOM 672 N N . GLY A 1 90 ? -7.725 8.433 8.456 1.00 94.44 90 GLY A N 1
ATOM 673 C CA . GLY A 1 90 ? -7.392 7.031 8.219 1.00 94.44 90 GLY A CA 1
ATOM 674 C C . GLY A 1 90 ? -7.497 6.210 9.504 1.00 94.44 90 GLY A C 1
ATOM 675 O O . GLY A 1 90 ? -7.824 6.740 10.562 1.00 94.44 90 GLY A O 1
ATOM 676 N N . PHE A 1 91 ? -7.170 4.922 9.423 1.00 96.19 91 PHE A N 1
ATOM 677 C CA . PHE A 1 91 ? -7.106 4.019 10.575 1.0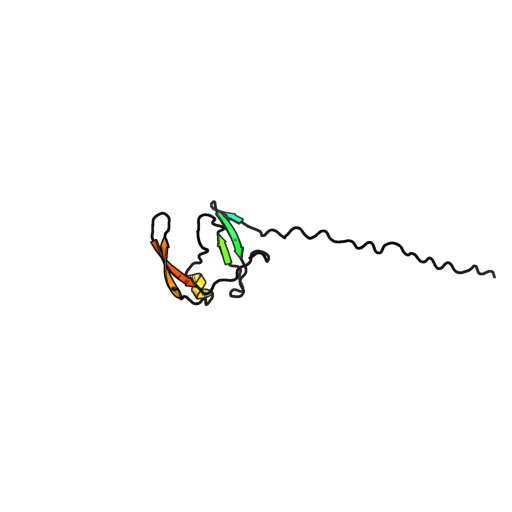0 96.19 91 PHE A CA 1
ATOM 678 C C . PHE A 1 91 ? -5.807 3.227 10.523 1.00 96.19 91 PHE A C 1
ATOM 680 O O . PHE A 1 91 ? -5.419 2.746 9.452 1.00 96.19 91 PHE A O 1
ATOM 687 N N . ARG A 1 92 ? -5.133 3.059 11.665 1.00 95.00 92 ARG A N 1
ATOM 688 C CA . ARG A 1 92 ? -3.999 2.131 11.725 1.00 95.00 92 ARG A CA 1
ATOM 689 C C . ARG A 1 92 ? -4.508 0.696 11.533 1.00 95.00 92 ARG A C 1
ATOM 691 O O . ARG A 1 92 ? -5.576 0.342 12.022 1.00 95.00 92 ARG A O 1
ATOM 698 N N . THR A 1 93 ? -3.737 -0.130 10.827 1.00 93.00 93 THR A N 1
ATOM 699 C CA . THR A 1 93 ? -4.049 -1.553 10.604 1.00 93.00 93 THR A CA 1
ATOM 700 C C . THR A 1 93 ? -2.929 -2.447 11.130 1.00 93.00 93 THR A C 1
ATOM 702 O O . THR A 1 93 ? -1.797 -1.990 11.291 1.00 93.00 93 THR A O 1
ATOM 705 N N . GLN A 1 94 ? -3.225 -3.732 11.346 1.00 86.69 94 GLN A N 1
ATOM 706 C CA . GLN A 1 94 ? -2.276 -4.765 11.803 1.00 86.69 94 GLN A CA 1
ATOM 707 C C . GLN A 1 94 ? -1.125 -5.099 10.817 1.00 86.69 94 GLN A C 1
ATOM 709 O O . GLN A 1 94 ? -0.452 -6.116 10.964 1.00 86.69 94 GLN A O 1
ATOM 714 N N . GLY A 1 95 ? -0.883 -4.252 9.813 1.00 87.62 95 GLY A N 1
ATOM 715 C CA . GLY A 1 95 ? 0.057 -4.498 8.724 1.00 87.62 95 GLY A CA 1
ATOM 716 C C . GLY A 1 95 ? -0.515 -5.444 7.666 1.00 87.62 95 GLY A C 1
ATOM 717 O O . GLY A 1 95 ? -1.272 -6.372 7.954 1.00 87.62 95 GLY A O 1
ATOM 718 N N . LEU A 1 96 ? -0.149 -5.209 6.406 1.00 93.75 96 LEU A N 1
ATOM 719 C CA . LEU A 1 96 ? -0.537 -6.051 5.279 1.00 93.75 96 LEU A CA 1
ATOM 720 C C . LEU A 1 96 ? 0.719 -6.637 4.645 1.00 93.75 96 LEU A C 1
ATOM 722 O O . LEU A 1 96 ? 1.542 -5.908 4.098 1.00 93.75 96 LEU A O 1
ATOM 726 N N . ARG A 1 97 ? 0.851 -7.965 4.676 1.00 95.25 97 ARG A N 1
ATOM 727 C CA . ARG A 1 97 ? 1.895 -8.642 3.909 1.00 95.25 97 ARG A CA 1
ATOM 728 C C . ARG A 1 97 ? 1.497 -8.640 2.439 1.00 95.25 97 ARG A C 1
ATOM 730 O O . ARG A 1 97 ? 0.552 -9.333 2.061 1.00 95.25 97 ARG A O 1
ATOM 737 N N . ALA A 1 98 ? 2.223 -7.882 1.635 1.00 94.62 98 ALA A N 1
ATOM 738 C CA . ALA A 1 98 ? 2.038 -7.789 0.199 1.00 94.62 98 ALA A CA 1
ATOM 739 C C . ALA A 1 98 ? 3.371 -8.085 -0.492 1.00 94.62 98 ALA A C 1
ATOM 741 O O . ALA A 1 98 ? 4.413 -7.686 0.013 1.00 94.62 98 ALA A O 1
ATOM 742 N N . THR A 1 99 ? 3.349 -8.809 -1.611 1.00 94.88 99 THR A N 1
ATOM 743 C CA . THR A 1 99 ? 4.558 -9.046 -2.409 1.00 94.88 99 THR A CA 1
ATOM 744 C C . THR A 1 99 ? 4.302 -8.893 -3.901 1.00 94.88 99 THR A C 1
ATOM 746 O O . THR A 1 99 ? 3.283 -9.351 -4.425 1.00 94.88 99 THR A O 1
ATOM 749 N N . ALA A 1 100 ? 5.250 -8.286 -4.606 1.00 94.12 100 ALA A N 1
ATOM 750 C CA . ALA A 1 100 ? 5.315 -8.258 -6.059 1.00 94.12 100 ALA A CA 1
ATOM 751 C C . ALA A 1 100 ? 6.380 -9.264 -6.513 1.00 94.12 100 ALA A C 1
ATOM 753 O O . ALA A 1 100 ? 7.567 -9.077 -6.269 1.00 94.12 100 ALA A O 1
ATOM 754 N N . ASN A 1 101 ? 5.959 -10.365 -7.141 1.00 89.88 101 ASN A N 1
ATOM 755 C CA . ASN A 1 101 ? 6.868 -11.430 -7.591 1.00 89.88 101 ASN A CA 1
ATOM 756 C C . ASN A 1 101 ? 7.816 -11.963 -6.485 1.00 89.88 101 ASN A C 1
ATOM 758 O O . ASN A 1 101 ? 8.987 -12.235 -6.728 1.00 89.88 101 ASN A O 1
ATOM 762 N N . GLY A 1 102 ? 7.324 -12.071 -5.244 1.00 86.31 102 GLY A N 1
ATOM 763 C CA . GLY A 1 102 ? 8.121 -12.524 -4.095 1.00 86.31 102 GLY A CA 1
ATOM 764 C C . GLY A 1 102 ? 8.976 -11.443 -3.422 1.00 86.31 102 GLY A C 1
ATOM 765 O O . GLY A 1 102 ? 9.554 -11.720 -2.373 1.00 86.31 102 GLY A O 1
ATOM 766 N N . VAL A 1 103 ? 9.007 -10.221 -3.960 1.00 86.06 103 VAL A N 1
ATOM 767 C CA . VAL A 1 103 ? 9.622 -9.044 -3.328 1.00 86.06 103 VAL A CA 1
ATOM 768 C C . VAL A 1 103 ? 8.584 -8.357 -2.444 1.00 86.06 103 VAL A C 1
ATOM 770 O O . VAL A 1 103 ? 7.468 -8.121 -2.908 1.00 86.06 103 VAL A O 1
ATOM 773 N N . ALA A 1 104 ? 8.927 -8.102 -1.181 1.00 81.69 104 ALA A N 1
ATOM 774 C CA . ALA A 1 104 ? 8.069 -7.426 -0.203 1.00 81.69 104 ALA A CA 1
ATOM 775 C C . ALA A 1 104 ? 8.279 -5.910 -0.217 1.00 81.69 104 ALA A C 1
ATOM 777 O O . ALA A 1 104 ? 9.433 -5.494 -0.468 1.00 81.69 104 ALA A O 1
#

pLDDT: mean 84.52, std 16.88, range [40.5, 97.31]